Protein AF-A0A496PUB9-F1 (afdb_monomer_lite)

Radius of gyration: 11.2 Å; chains: 1; bounding box: 21×25×30 Å

pLDDT: mean 90.91, std 13.28, range [43.38, 98.62]

Structure (mmCIF, N/CA/C/O backbone):
data_AF-A0A496PUB9-F1
#
_entry.id   AF-A0A496PUB9-F1
#
loop_
_atom_site.group_PDB
_atom_site.id
_atom_site.type_symbol
_atom_site.label_atom_id
_atom_site.label_alt_id
_atom_site.label_comp_id
_atom_site.label_asym_id
_atom_site.label_entity_id
_atom_site.label_seq_id
_atom_site.pdbx_PDB_ins_code
_atom_site.Cartn_x
_atom_site.Cartn_y
_atom_site.Cartn_z
_atom_site.occupancy
_atom_site.B_iso_or_equiv
_atom_site.auth_seq_id
_atom_site.auth_comp_id
_atom_site.auth_asym_id
_atom_site.auth_atom_id
_atom_site.pdbx_PDB_model_num
ATOM 1 N N . MET A 1 1 ? 9.264 14.252 -18.967 1.00 43.38 1 MET A N 1
ATOM 2 C CA . MET A 1 1 ? 8.002 13.811 -18.350 1.00 43.38 1 MET A CA 1
ATOM 3 C C . MET A 1 1 ? 8.358 12.621 -17.481 1.00 43.38 1 MET A C 1
ATOM 5 O O . MET A 1 1 ? 8.352 11.502 -17.960 1.00 43.38 1 MET A O 1
ATOM 9 N N . GLY A 1 2 ? 8.894 12.898 -16.296 1.00 43.97 2 GLY A N 1
ATOM 10 C CA . GLY A 1 2 ? 9.351 11.880 -15.360 1.00 43.97 2 GLY A CA 1
ATOM 11 C C . GLY A 1 2 ? 8.658 12.182 -14.052 1.00 43.97 2 GLY A C 1
ATOM 12 O O . GLY A 1 2 ? 9.045 13.139 -13.383 1.00 43.97 2 GLY A O 1
ATOM 13 N N . ALA A 1 3 ? 7.589 11.448 -13.756 1.00 51.72 3 ALA A N 1
ATOM 14 C CA . ALA A 1 3 ? 7.135 11.352 -12.384 1.00 51.72 3 ALA A CA 1
ATOM 15 C C . ALA A 1 3 ? 8.323 10.781 -11.604 1.00 51.72 3 ALA A C 1
ATOM 17 O O . ALA A 1 3 ? 8.906 9.769 -11.997 1.00 51.72 3 ALA A O 1
ATOM 18 N N . MET A 1 4 ? 8.780 11.516 -10.592 1.00 51.47 4 MET A N 1
ATOM 19 C CA . MET A 1 4 ? 9.705 10.950 -9.626 1.00 51.47 4 MET A CA 1
ATOM 20 C C . MET A 1 4 ? 8.977 9.750 -9.041 1.00 51.47 4 MET A C 1
ATOM 22 O O . MET A 1 4 ? 7.945 9.947 -8.415 1.00 51.47 4 MET A O 1
ATOM 26 N N . ILE A 1 5 ? 9.479 8.544 -9.289 1.00 57.97 5 ILE A N 1
ATOM 27 C CA . ILE A 1 5 ? 9.138 7.376 -8.483 1.00 57.97 5 ILE A CA 1
ATOM 28 C C . ILE A 1 5 ? 9.331 7.807 -7.028 1.00 57.97 5 ILE A C 1
ATOM 30 O O . ILE A 1 5 ? 10.468 7.995 -6.581 1.00 57.97 5 ILE A O 1
ATOM 34 N N . SER A 1 6 ? 8.229 8.087 -6.329 1.00 72.38 6 SER A N 1
ATOM 35 C CA . SER A 1 6 ? 8.231 8.123 -4.876 1.00 72.38 6 SER A CA 1
ATOM 36 C C . SER A 1 6 ? 8.795 6.774 -4.452 1.00 72.38 6 SER A C 1
ATOM 38 O O . SER A 1 6 ? 8.461 5.727 -5.007 1.00 72.38 6 SER A O 1
ATOM 40 N N . GLN A 1 7 ? 9.796 6.809 -3.581 1.00 86.12 7 GLN A N 1
ATOM 41 C CA . GLN A 1 7 ? 10.414 5.586 -3.109 1.00 86.12 7 GLN A CA 1
ATOM 42 C C . GLN A 1 7 ? 9.347 4.784 -2.368 1.00 86.12 7 GLN A C 1
ATOM 44 O O . GLN A 1 7 ? 8.906 5.224 -1.316 1.00 86.12 7 GLN A O 1
ATOM 49 N N . ILE A 1 8 ? 8.968 3.630 -2.917 1.00 91.44 8 ILE A N 1
ATOM 50 C CA . ILE A 1 8 ? 8.093 2.689 -2.224 1.00 91.44 8 ILE A CA 1
ATOM 51 C C . ILE A 1 8 ? 8.898 2.052 -1.092 1.00 91.44 8 ILE A C 1
ATOM 53 O O . ILE A 1 8 ? 9.941 1.427 -1.330 1.00 91.44 8 ILE A O 1
ATOM 57 N N . ASP A 1 9 ? 8.427 2.211 0.136 1.00 94.69 9 ASP A N 1
ATOM 58 C CA . ASP A 1 9 ? 9.038 1.641 1.325 1.00 94.69 9 ASP A CA 1
ATOM 59 C C . ASP A 1 9 ? 7.995 1.135 2.341 1.00 94.69 9 ASP A C 1
ATOM 61 O O . ASP A 1 9 ? 6.813 0.940 2.057 1.00 94.69 9 ASP A O 1
ATOM 65 N N . VAL A 1 10 ? 8.458 0.810 3.548 1.00 96.75 10 VAL A N 1
ATOM 66 C CA . VAL A 1 10 ? 7.604 0.245 4.601 1.00 96.75 10 VAL A CA 1
ATOM 67 C C . VAL A 1 10 ? 6.563 1.254 5.103 1.00 96.75 10 VAL A C 1
ATOM 69 O O . VAL A 1 10 ? 5.523 0.840 5.617 1.00 96.75 10 VAL A O 1
ATOM 72 N N . ALA A 1 11 ? 6.805 2.558 4.966 1.00 96.56 11 ALA A N 1
ATOM 73 C CA . ALA A 1 11 ? 5.853 3.590 5.350 1.00 96.56 11 ALA A CA 1
ATOM 74 C C . ALA A 1 11 ? 4.562 3.482 4.529 1.00 96.56 11 ALA A C 1
ATOM 76 O O . ALA A 1 11 ? 3.488 3.536 5.133 1.00 96.56 11 ALA A O 1
ATOM 77 N N . ASP A 1 12 ? 4.649 3.223 3.221 1.00 95.56 12 ASP A N 1
ATOM 78 C CA . ASP A 1 12 ? 3.483 3.024 2.346 1.00 95.56 12 ASP A CA 1
ATOM 79 C C . ASP A 1 12 ? 2.642 1.831 2.807 1.00 95.56 12 ASP A C 1
ATOM 81 O O . ASP A 1 12 ? 1.425 1.932 2.981 1.00 95.56 12 ASP A O 1
ATOM 85 N N . LEU A 1 13 ? 3.308 0.718 3.136 1.00 96.75 13 LEU A N 1
ATOM 86 C CA . LEU A 1 13 ? 2.643 -0.461 3.684 1.00 96.75 13 LEU A CA 1
ATOM 87 C C . LEU A 1 13 ? 1.917 -0.128 4.997 1.00 96.75 13 LEU A C 1
ATOM 89 O O . LEU A 1 13 ? 0.755 -0.492 5.181 1.00 96.75 13 LEU A O 1
ATOM 93 N N . THR A 1 14 ? 2.574 0.578 5.924 1.00 97.81 14 THR A N 1
ATOM 94 C CA . THR A 1 14 ? 1.930 0.968 7.190 1.00 97.81 14 THR A CA 1
ATOM 95 C C . THR A 1 14 ? 0.795 1.971 7.000 1.00 97.81 14 THR A C 1
ATOM 97 O O . THR A 1 14 ? -0.173 1.940 7.762 1.00 97.81 14 THR A O 1
ATOM 100 N N . TYR A 1 15 ? 0.885 2.830 5.985 1.00 97.69 15 TYR A N 1
ATOM 101 C CA . TYR A 1 15 ? -0.150 3.792 5.637 1.00 97.69 15 TYR A CA 1
ATOM 102 C C . TYR A 1 15 ? -1.414 3.082 5.141 1.00 97.69 15 TYR A C 1
ATOM 104 O O . TYR A 1 15 ? -2.497 3.324 5.678 1.00 97.69 15 TYR A O 1
ATOM 112 N N . LEU A 1 16 ? -1.282 2.143 4.198 1.00 97.50 16 LEU A N 1
ATOM 113 C CA . LEU A 1 16 ? -2.406 1.346 3.692 1.00 97.50 16 LEU A CA 1
ATOM 114 C C . LEU A 1 16 ? -3.038 0.475 4.784 1.00 97.50 16 LEU A C 1
ATOM 116 O O . LEU A 1 16 ? -4.263 0.381 4.866 1.00 97.50 16 LEU A O 1
ATOM 120 N N . VAL A 1 17 ? -2.236 -0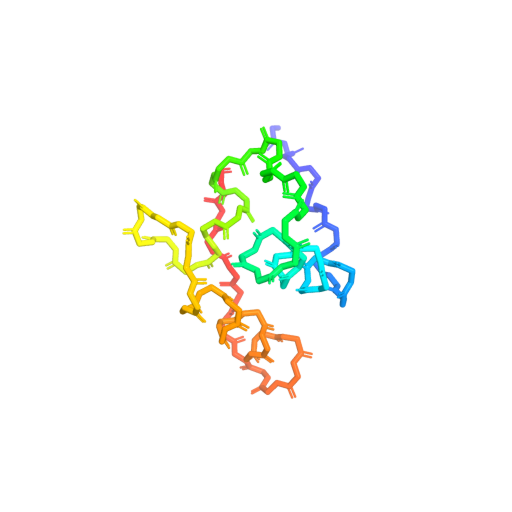.089 5.697 1.00 98.50 17 VAL A N 1
ATOM 121 C CA . VAL A 1 17 ? -2.768 -0.787 6.883 1.00 98.50 17 VAL A CA 1
ATOM 122 C C . VAL A 1 17 ? -3.617 0.161 7.730 1.00 98.50 17 VAL A C 1
ATOM 124 O O . VAL A 1 17 ? -4.697 -0.221 8.191 1.00 98.50 17 VAL A O 1
ATOM 127 N N . ALA A 1 18 ? -3.149 1.395 7.939 1.00 98.62 18 ALA A N 1
ATOM 128 C CA . ALA A 1 18 ? -3.88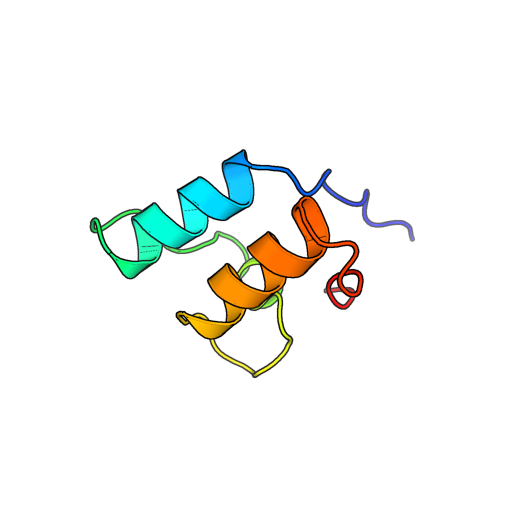1 2.364 8.738 1.00 98.62 18 ALA A CA 1
ATOM 129 C C . ALA A 1 18 ? -5.214 2.751 8.084 1.00 98.62 18 ALA A C 1
ATOM 131 O O . ALA A 1 18 ? -6.243 2.777 8.768 1.00 98.62 18 ALA A O 1
ATOM 132 N N . TYR A 1 19 ? -5.204 3.007 6.775 1.00 98.25 19 TYR A N 1
ATOM 133 C CA . TYR A 1 19 ? -6.398 3.303 5.986 1.00 98.25 19 TYR A CA 1
ATOM 134 C C . TYR A 1 19 ? -7.435 2.172 6.064 1.00 98.25 19 TYR A C 1
ATOM 136 O O . TYR A 1 19 ? -8.580 2.412 6.449 1.00 98.25 19 TYR A O 1
ATOM 144 N N . LEU A 1 20 ? -7.023 0.931 5.790 1.00 98.19 20 LEU A N 1
ATOM 145 C CA . LEU A 1 20 ? -7.937 -0.209 5.685 1.00 98.19 20 LEU A CA 1
ATOM 146 C C . LEU A 1 20 ? -8.468 -0.706 7.035 1.00 98.19 20 LEU A C 1
ATOM 148 O O . LEU A 1 20 ? -9.605 -1.171 7.116 1.00 98.19 20 LEU A O 1
ATOM 152 N N . PHE A 1 21 ? -7.666 -0.628 8.102 1.00 98.38 21 PHE A N 1
ATOM 153 C CA . PHE A 1 21 ? -7.982 -1.336 9.350 1.00 98.38 21 PHE A CA 1
ATOM 154 C C . PHE A 1 21 ? -8.064 -0.466 10.596 1.00 98.38 21 PHE A C 1
ATOM 156 O O . PHE A 1 21 ? -8.664 -0.895 11.584 1.00 98.38 21 PHE A O 1
ATOM 163 N N . THR A 1 22 ? -7.476 0.732 10.599 1.00 97.75 22 THR A N 1
ATOM 164 C CA . THR A 1 22 ? -7.405 1.558 11.818 1.00 97.75 22 THR A CA 1
ATOM 165 C C . THR A 1 22 ? -8.065 2.926 11.678 1.00 97.75 22 THR A C 1
ATOM 167 O O . THR A 1 22 ? -7.918 3.758 12.571 1.00 97.75 22 THR A O 1
ATOM 170 N N . GLY A 1 23 ? -8.799 3.168 10.588 1.00 96.00 23 GLY A N 1
ATOM 171 C CA . GLY A 1 23 ? -9.492 4.437 10.343 1.00 96.00 23 GLY A CA 1
ATOM 172 C C . GLY A 1 23 ? -8.552 5.589 9.986 1.00 96.00 23 GLY A C 1
ATOM 173 O O . GLY A 1 23 ? -8.844 6.743 10.302 1.00 96.00 23 GLY A O 1
ATOM 174 N N . GLY A 1 24 ? -7.406 5.276 9.378 1.00 97.69 24 GLY A N 1
ATOM 175 C CA . GLY A 1 24 ? -6.511 6.262 8.781 1.00 97.69 24 GLY A CA 1
ATOM 176 C C . GLY A 1 24 ? -7.155 6.985 7.588 1.00 97.69 24 GLY A C 1
ATOM 177 O O . GLY A 1 24 ? -8.194 6.552 7.084 1.00 97.69 24 GLY A O 1
ATOM 178 N N . PRO A 1 25 ? -6.568 8.108 7.141 1.00 97.69 25 PRO A N 1
ATOM 179 C CA . PRO A 1 25 ? -7.054 8.817 5.961 1.00 97.69 25 PRO A CA 1
ATOM 180 C C . PRO A 1 25 ? -6.900 7.963 4.687 1.00 97.69 25 PRO A C 1
ATOM 182 O O . PRO A 1 25 ? -5.999 7.125 4.639 1.00 97.69 25 PRO A O 1
ATOM 185 N N . PRO A 1 26 ? -7.741 8.180 3.657 1.00 96.56 26 PRO A N 1
ATOM 186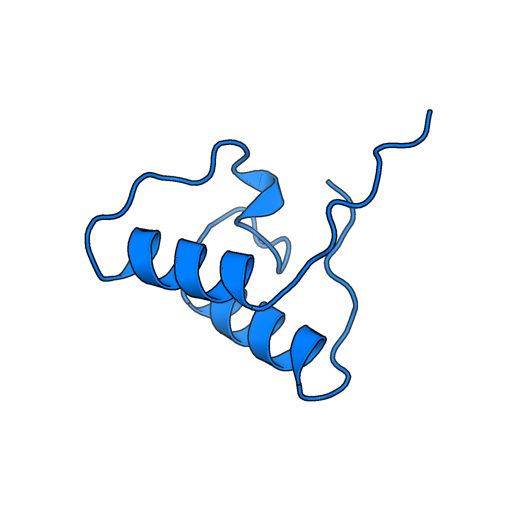 C CA . PRO A 1 26 ? -7.539 7.572 2.343 1.00 96.56 26 PRO A CA 1
ATOM 187 C C . PRO A 1 26 ? -6.261 8.093 1.670 1.00 96.56 26 PRO A C 1
ATOM 189 O O . PRO A 1 26 ? -5.895 9.251 1.918 1.00 96.56 26 PRO A O 1
ATOM 192 N N . PRO A 1 27 ? -5.620 7.286 0.798 1.00 93.38 27 PRO A N 1
ATOM 193 C CA . PRO A 1 27 ? -4.516 7.744 -0.038 1.00 93.38 27 PRO A CA 1
ATOM 194 C C . PRO A 1 27 ? -4.875 9.028 -0.804 1.00 93.38 27 PRO A C 1
ATOM 196 O O . PRO A 1 27 ? -5.997 9.150 -1.301 1.00 93.38 27 PRO A O 1
ATOM 199 N N . PRO A 1 28 ? -3.955 10.006 -0.915 1.00 91.00 28 PRO A N 1
ATOM 200 C CA . PRO A 1 28 ? -4.201 11.226 -1.687 1.00 91.00 28 PRO A CA 1
ATOM 201 C C . PRO A 1 28 ? -4.438 10.968 -3.181 1.00 91.00 28 PRO A C 1
ATOM 203 O O . PRO A 1 28 ? -5.119 11.759 -3.834 1.00 91.00 28 PRO A O 1
ATOM 206 N N . CYS A 1 29 ? -3.855 9.888 -3.702 1.00 91.19 29 CYS A N 1
ATOM 207 C CA . CYS A 1 29 ? -4.049 9.367 -5.045 1.00 91.19 29 CYS A CA 1
ATOM 208 C C . CYS A 1 29 ? -4.553 7.926 -4.916 1.00 91.19 29 CYS A C 1
ATOM 210 O O . CYS A 1 29 ? -3.879 7.106 -4.294 1.00 91.19 29 CYS A O 1
ATOM 212 N N . GLU A 1 30 ? -5.739 7.628 -5.454 1.00 92.50 30 GLU A N 1
ATOM 213 C CA . GLU A 1 30 ? -6.315 6.278 -5.372 1.00 92.50 30 GLU A CA 1
ATOM 214 C C . GLU A 1 30 ? -5.453 5.267 -6.142 1.00 92.50 30 GLU A C 1
ATOM 216 O O . GLU A 1 30 ? -5.151 4.210 -5.598 1.00 92.50 30 GLU A O 1
ATOM 221 N N . ASP A 1 31 ? -4.937 5.657 -7.313 1.00 91.56 31 ASP A N 1
ATOM 222 C CA . ASP A 1 31 ? -4.052 4.832 -8.148 1.00 91.56 31 ASP A CA 1
ATOM 223 C C . ASP A 1 31 ? -2.710 4.496 -7.461 1.00 91.56 31 ASP A C 1
ATOM 225 O O . ASP A 1 31 ? -2.077 3.502 -7.792 1.00 91.56 31 ASP A O 1
ATOM 229 N N . GLU A 1 32 ? -2.249 5.307 -6.497 1.00 91.75 32 GLU A N 1
ATOM 230 C CA . GLU A 1 32 ? -1.050 4.984 -5.697 1.00 91.75 32 GLU A CA 1
ATOM 231 C C . GLU A 1 32 ? -1.363 4.023 -4.535 1.00 91.75 32 GLU A C 1
ATOM 233 O O . GLU A 1 32 ? -0.455 3.409 -3.974 1.00 91.75 32 GLU A O 1
ATOM 238 N N . GLY A 1 33 ? -2.635 3.922 -4.137 1.00 94.06 33 GLY A N 1
ATOM 239 C CA . GLY A 1 33 ? -3.109 2.9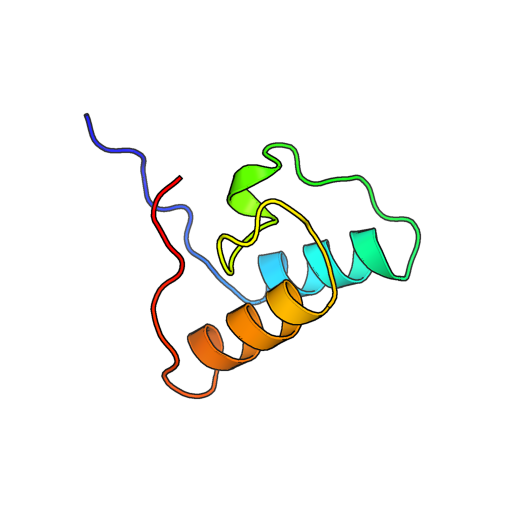79 -3.124 1.00 94.06 33 GLY A CA 1
ATOM 240 C C . GLY A 1 33 ? -3.487 1.612 -3.695 1.00 94.06 33 GLY A C 1
ATOM 241 O O . GLY A 1 33 ? -3.334 0.618 -2.988 1.00 94.06 33 GLY A O 1
ATOM 242 N N . ASP A 1 34 ? -3.961 1.585 -4.942 1.00 95.69 34 ASP A N 1
ATOM 243 C CA . ASP A 1 34 ? -4.244 0.392 -5.748 1.00 95.69 34 ASP A CA 1
ATOM 244 C C . ASP A 1 34 ? -2.945 -0.108 -6.403 1.00 95.69 34 ASP A C 1
ATOM 246 O O . ASP A 1 34 ? -2.667 0.076 -7.591 1.00 95.69 34 ASP A O 1
ATOM 250 N N . VAL A 1 35 ? -2.070 -0.668 -5.570 1.00 94.81 35 VAL A N 1
ATOM 251 C CA . VAL A 1 35 ? -0.722 -1.080 -5.977 1.00 94.81 35 VAL A CA 1
ATOM 252 C C . VAL A 1 35 ? -0.715 -2.368 -6.798 1.00 94.81 35 VAL A C 1
ATOM 254 O O . VAL A 1 35 ? 0.325 -2.689 -7.383 1.00 94.81 35 VAL A O 1
ATOM 257 N N . ASP A 1 36 ? -1.822 -3.117 -6.840 1.00 95.75 36 ASP A N 1
ATOM 258 C CA . ASP A 1 36 ? -1.971 -4.279 -7.721 1.00 95.75 36 ASP A CA 1
ATOM 259 C C . ASP A 1 36 ? -2.704 -3.974 -9.045 1.00 95.75 36 ASP A C 1
ATOM 261 O O . ASP A 1 36 ? -2.627 -4.783 -9.980 1.00 95.75 36 ASP A O 1
ATOM 265 N N . GLY A 1 37 ? -3.295 -2.781 -9.175 1.00 94.50 37 GLY A N 1
ATOM 266 C CA . GLY A 1 37 ? -3.935 -2.270 -10.388 1.00 94.50 37 GLY A CA 1
ATOM 267 C C . GLY A 1 37 ? -5.301 -2.900 -10.661 1.00 94.50 37 GLY A C 1
ATOM 268 O O . GLY A 1 37 ? -5.618 -3.192 -11.822 1.00 94.50 37 GLY A O 1
ATOM 269 N N . SER A 1 38 ? -6.072 -3.188 -9.612 1.00 94.81 38 SER A N 1
ATOM 270 C CA . SER A 1 38 ? -7.359 -3.890 -9.665 1.00 94.81 38 SER A CA 1
ATOM 271 C C . SER A 1 38 ? -8.603 -2.987 -9.700 1.00 94.81 38 SER A C 1
ATOM 273 O O . SER A 1 38 ? -9.724 -3.507 -9.695 1.00 94.81 38 SER A O 1
ATOM 275 N N . ASP A 1 39 ? -8.429 -1.669 -9.816 1.00 91.12 39 ASP A N 1
ATOM 276 C CA . ASP A 1 39 ? -9.453 -0.619 -9.716 1.00 91.12 39 ASP A CA 1
ATOM 277 C C . ASP A 1 39 ? -10.095 -0.536 -8.312 1.00 91.12 39 ASP A C 1
ATOM 279 O O . ASP A 1 39 ? -11.294 -0.257 -8.158 1.00 91.12 39 ASP A O 1
ATOM 283 N N . GLY A 1 40 ? -9.305 -0.784 -7.263 1.00 95.06 40 GLY A N 1
ATOM 284 C CA . GLY A 1 40 ? -9.752 -0.708 -5.873 1.00 95.06 40 GLY A CA 1
ATOM 285 C C . GLY A 1 40 ? -8.621 -0.827 -4.857 1.00 95.06 40 GLY A C 1
ATOM 286 O O . GLY A 1 40 ? -7.585 -1.396 -5.144 1.00 95.06 40 GLY A O 1
ATOM 287 N N . ILE A 1 41 ? -8.846 -0.294 -3.649 1.00 97.44 41 ILE A N 1
ATOM 288 C CA . ILE A 1 41 ? -7.888 -0.395 -2.540 1.00 97.44 41 ILE A CA 1
ATOM 289 C C . ILE A 1 41 ? -8.411 -1.400 -1.515 1.00 97.44 41 ILE A C 1
ATOM 291 O O . ILE A 1 41 ? -9.388 -1.124 -0.804 1.00 97.44 41 ILE A O 1
ATOM 295 N N . ASP A 1 42 ? -7.762 -2.554 -1.409 1.00 97.94 42 ASP A N 1
ATOM 296 C CA . ASP A 1 42 ? -8.099 -3.611 -0.467 1.00 97.94 42 ASP A CA 1
ATOM 297 C C . ASP A 1 42 ? -6.874 -4.381 0.091 1.00 97.94 42 ASP A C 1
ATOM 299 O O . ASP A 1 42 ? -5.753 -3.887 0.196 1.00 97.94 42 ASP A O 1
ATOM 303 N N . VAL A 1 43 ? -7.104 -5.583 0.623 1.00 98.12 43 VAL A N 1
ATOM 304 C CA . VAL A 1 43 ? -6.061 -6.397 1.273 1.00 98.12 43 VAL A CA 1
ATOM 305 C C . VAL A 1 43 ? -5.088 -7.021 0.262 1.00 98.12 43 VAL A C 1
ATOM 307 O O . VAL A 1 43 ? -3.969 -7.402 0.636 1.00 98.12 43 VAL A O 1
ATOM 310 N N . ALA A 1 44 ? -5.487 -7.147 -1.001 1.00 98.25 44 ALA A N 1
ATOM 311 C CA . ALA A 1 44 ? -4.627 -7.600 -2.081 1.00 98.25 44 ALA A CA 1
ATOM 312 C C . ALA A 1 44 ? -3.454 -6.631 -2.277 1.00 98.25 44 ALA A C 1
ATOM 314 O O . ALA A 1 44 ? -2.312 -7.095 -2.322 1.00 98.25 44 ALA A O 1
ATOM 315 N N . ASP A 1 45 ? -3.695 -5.321 -2.192 1.00 98.00 45 ASP A N 1
ATOM 316 C CA . ASP A 1 45 ? -2.660 -4.284 -2.281 1.00 98.00 45 ASP A CA 1
ATOM 317 C C . ASP A 1 45 ? -1.580 -4.430 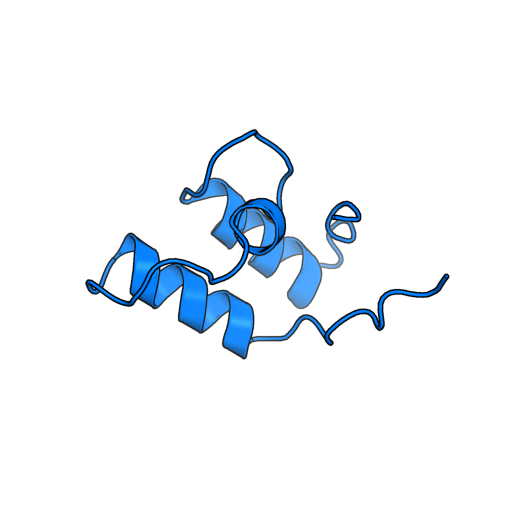-1.211 1.00 98.00 45 ASP A C 1
ATOM 319 O O . ASP A 1 45 ? -0.376 -4.395 -1.475 1.00 98.00 45 ASP A O 1
ATOM 323 N N . LEU A 1 46 ? -1.996 -4.691 0.029 1.00 98.06 46 LEU A N 1
ATOM 324 C CA . LEU A 1 46 ? -1.064 -4.958 1.125 1.00 98.06 46 LEU A CA 1
ATOM 325 C C . LEU A 1 46 ? -0.214 -6.200 0.860 1.00 98.06 46 LEU A C 1
ATOM 327 O O . LEU A 1 46 ? 0.985 -6.220 1.147 1.00 98.06 46 LEU A O 1
ATOM 331 N N . THR A 1 47 ? -0.836 -7.248 0.323 1.00 98.12 47 THR A N 1
ATOM 332 C CA . THR A 1 47 ? -0.139 -8.491 -0.017 1.00 98.12 47 THR A CA 1
ATOM 333 C C . THR A 1 47 ? 0.860 -8.256 -1.149 1.00 98.12 47 THR A C 1
ATOM 335 O O . THR A 1 47 ? 1.978 -8.776 -1.097 1.00 98.12 47 THR A O 1
ATOM 338 N N . TYR A 1 48 ? 0.490 -7.430 -2.128 1.00 97.94 48 TYR A N 1
ATOM 339 C CA . TYR A 1 48 ? 1.339 -7.028 -3.241 1.00 97.94 48 TYR A CA 1
ATOM 340 C C . TYR A 1 48 ? 2.555 -6.226 -2.761 1.00 97.94 48 TYR A C 1
ATOM 342 O O . TYR A 1 48 ? 3.692 -6.590 -3.074 1.00 97.94 48 TYR A O 1
ATOM 350 N N . LEU A 1 49 ? 2.356 -5.210 -1.911 1.00 96.69 49 LEU A N 1
ATOM 351 C CA . LEU A 1 49 ? 3.452 -4.429 -1.323 1.00 96.69 49 LEU A CA 1
ATOM 352 C C . LEU A 1 49 ? 4.403 -5.287 -0.489 1.00 96.69 49 LEU A C 1
ATOM 354 O O . LEU A 1 49 ? 5.619 -5.128 -0.590 1.00 96.69 49 LEU A O 1
ATOM 358 N N . VAL A 1 50 ? 3.885 -6.225 0.311 1.00 98.19 50 VAL A N 1
ATOM 359 C CA . VAL A 1 50 ? 4.736 -7.165 1.061 1.00 98.19 50 VAL A CA 1
ATOM 360 C C . VAL A 1 50 ? 5.586 -8.000 0.107 1.00 98.19 50 VAL A C 1
ATOM 362 O O . VAL A 1 50 ? 6.781 -8.193 0.360 1.00 98.19 50 VAL A O 1
ATOM 365 N N . ALA A 1 51 ? 4.994 -8.482 -0.987 1.00 98.19 51 ALA A N 1
ATOM 366 C CA . ALA A 1 51 ? 5.717 -9.278 -1.964 1.00 98.19 51 ALA A CA 1
ATOM 367 C C . ALA A 1 51 ? 6.833 -8.465 -2.634 1.00 98.19 51 ALA A C 1
ATOM 369 O O . ALA A 1 51 ? 7.981 -8.920 -2.693 1.00 98.19 51 ALA A O 1
ATOM 370 N N . TYR A 1 52 ? 6.519 -7.250 -3.082 1.00 96.69 52 TYR A N 1
ATOM 371 C CA . TYR A 1 52 ? 7.479 -6.337 -3.694 1.00 96.69 52 TYR A CA 1
ATOM 372 C C . TYR A 1 52 ? 8.631 -5.979 -2.738 1.00 96.69 52 TYR A C 1
ATOM 374 O O . TYR A 1 52 ? 9.800 -6.163 -3.078 1.00 96.69 52 TYR A O 1
ATOM 382 N N . LEU A 1 53 ? 8.321 -5.562 -1.506 1.00 96.31 53 LEU A N 1
ATOM 383 C CA . LEU A 1 53 ? 9.314 -5.080 -0.539 1.00 96.31 53 LEU A CA 1
ATOM 384 C C . LEU A 1 53 ? 10.214 -6.183 0.035 1.00 96.31 53 LEU A C 1
ATOM 386 O O . LEU A 1 53 ? 11.381 -5.926 0.336 1.00 96.31 53 LEU A O 1
ATOM 390 N N . PHE A 1 54 ? 9.691 -7.398 0.232 1.00 97.44 54 PHE A N 1
ATOM 391 C CA . PHE A 1 54 ? 10.373 -8.411 1.050 1.00 97.44 54 PHE A CA 1
ATOM 392 C C . PHE A 1 54 ? 10.608 -9.751 0.362 1.00 97.44 54 PHE A C 1
ATOM 394 O O . PHE A 1 54 ? 11.437 -10.531 0.838 1.00 97.44 54 PHE A O 1
ATOM 401 N N . THR A 1 55 ? 9.907 -10.051 -0.733 1.00 96.88 55 THR A N 1
ATOM 402 C CA . THR A 1 55 ? 9.975 -11.377 -1.369 1.00 96.88 55 THR A CA 1
ATOM 403 C C . THR A 1 55 ? 10.335 -11.328 -2.849 1.00 96.88 55 THR A C 1
ATOM 405 O O . THR A 1 55 ? 10.099 -12.309 -3.552 1.00 96.88 55 THR A O 1
ATOM 408 N N . ALA A 1 56 ? 10.913 -10.217 -3.319 1.00 94.12 56 ALA A N 1
ATOM 409 C CA . ALA A 1 56 ? 11.263 -10.000 -4.726 1.00 94.12 56 ALA A CA 1
ATOM 410 C C . ALA A 1 56 ? 10.067 -10.198 -5.680 1.00 94.12 56 ALA A C 1
ATOM 412 O O . ALA A 1 56 ? 10.200 -10.783 -6.758 1.00 94.12 56 ALA A O 1
ATOM 413 N N . GLY A 1 57 ? 8.888 -9.748 -5.245 1.00 94.88 57 GLY A N 1
ATOM 414 C CA . GLY A 1 57 ? 7.695 -9.646 -6.076 1.00 94.88 57 GLY A CA 1
ATOM 415 C C . GLY A 1 57 ? 7.830 -8.576 -7.169 1.00 94.88 57 GLY A C 1
ATOM 416 O O . GLY A 1 57 ? 8.821 -7.842 -7.198 1.00 94.88 57 GLY A O 1
ATOM 417 N N . PRO A 1 58 ? 6.855 -8.506 -8.089 1.00 94.75 58 PRO A N 1
ATOM 418 C CA . PRO A 1 58 ? 6.858 -7.530 -9.176 1.00 94.75 58 PRO A CA 1
ATOM 419 C C . PRO A 1 58 ? 6.809 -6.085 -8.659 1.00 94.75 58 PRO A C 1
ATOM 421 O O . PRO A 1 58 ? 6.230 -5.812 -7.610 1.00 94.75 58 PRO A O 1
ATOM 424 N N . GLU A 1 59 ? 7.402 -5.162 -9.420 1.00 93.00 59 GLU A N 1
ATOM 425 C CA . GLU A 1 59 ? 7.220 -3.721 -9.208 1.00 93.00 59 GLU A CA 1
ATOM 426 C C . GLU A 1 59 ? 5.736 -3.348 -9.400 1.00 93.00 59 GLU A C 1
ATOM 428 O O . GLU A 1 59 ? 5.084 -3.921 -10.283 1.00 93.00 59 GLU A O 1
ATOM 433 N N . PRO A 1 60 ? 5.175 -2.426 -8.594 1.00 90.88 60 PRO A N 1
ATOM 434 C CA . PRO A 1 60 ? 3.838 -1.892 -8.840 1.00 90.88 60 PRO A CA 1
ATOM 435 C C . PRO A 1 60 ? 3.716 -1.249 -10.231 1.00 90.88 60 PRO A C 1
ATOM 437 O O . PRO A 1 60 ? 4.710 -0.730 -10.76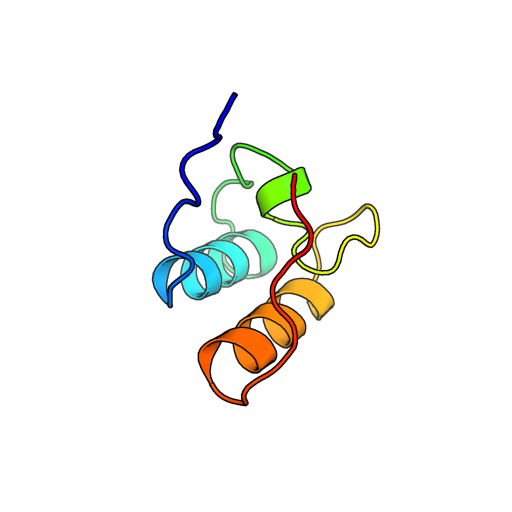0 1.00 90.88 60 PRO A O 1
ATOM 440 N N . PRO A 1 61 ? 2.523 -1.293 -10.851 1.00 86.81 61 PRO A N 1
ATOM 441 C CA . PRO A 1 61 ? 2.288 -0.642 -12.128 1.00 86.81 61 PRO A CA 1
ATOM 442 C C . PRO A 1 61 ? 2.495 0.879 -12.010 1.00 86.81 61 PRO A C 1
ATOM 444 O O . PRO A 1 61 ? 2.309 1.458 -10.941 1.00 86.81 61 PRO A O 1
ATOM 447 N N . PRO A 1 62 ? 2.898 1.551 -13.101 1.00 80.06 62 PRO A N 1
ATOM 448 C CA . PRO A 1 62 ? 2.958 3.004 -13.110 1.00 80.06 62 PRO A CA 1
ATOM 449 C C . PRO A 1 62 ? 1.543 3.593 -13.045 1.00 80.06 62 PRO A C 1
ATOM 451 O O . PRO A 1 62 ? 0.679 3.182 -13.821 1.00 80.06 62 PRO A O 1
ATOM 454 N N . CYS A 1 63 ? 1.361 4.585 -12.175 1.00 71.75 63 CYS A N 1
ATOM 455 C CA . CYS A 1 63 ? 0.208 5.485 -12.148 1.00 71.75 63 CYS A CA 1
ATOM 456 C C . CYS A 1 63 ? 0.346 6.614 -13.189 1.00 71.75 63 CYS A C 1
ATOM 458 O O . CYS A 1 63 ? 1.469 7.166 -13.342 1.00 71.75 63 CYS A O 1
#

Sequence (63 aa):
MGAMISQIDVADLTYLVAYLFTGGPPPPCEDEGDVDGSDGIDVADLTYLVAYLFTAGPEPPPC

Foldseek 3Di:
DDDPPPDQDVVLLVQLCCVAPVVHDDDPDQLSQPQVRPSHHDVVSSVQSCCVHPVVHDGGDDD

Secondary structure (DSSP, 8-state):
---------HHHHHHHHHHHHS-PPPPSSHHHH-TT-SSS-SHHHHHHHHHHHHS-PPPPPP-